Protein AF-A0A356ZYT0-F1 (afdb_monomer_lite)

Secondary structure (DSSP, 8-state):
---HHHHHHHHHHHHHHHHHHHHT-SSHHHHHHHHHHHHHHHHHHHHHHHHHHHHHS-HHHHHHHHHHHHHHHHHHHHHHHHHHHHHHHHH-GGGG-

Radius of gyration: 16.1 Å; chains: 1; bounding box: 30×33×44 Å

Sequence (97 aa):
MVGRKVLFLWGFVLFALGSALAGATPSGPWLIAFRCLQGVGGAALAGLGTPIITEAFPPAELGLALGINSIAWVLGSLVGPVAGGLLVSVWGWRSVF

pLDDT: mean 95.83, std 4.91, range [56.34, 98.19]

Foldseek 3Di:
DDDLVNLLVVLVVQLVVLLLQLLVDPDDVSNVVSVVSNVSSVCSNVVSVLVVLVVPDDPVCSVVSVVVVVVVVVCCVVVLVVVQVVQCVPPNNSRSD

Structure (mmCIF, N/CA/C/O backbone):
data_AF-A0A356ZYT0-F1
#
_entry.id   AF-A0A356ZYT0-F1
#
loop_
_atom_site.group_PDB
_atom_site.id
_atom_site.type_symbol
_atom_site.label_atom_id
_atom_site.label_alt_id
_atom_site.label_comp_id
_atom_site.label_asym_id
_atom_site.label_entity_id
_atom_site.label_seq_id
_atom_site.pdbx_PDB_ins_code
_atom_site.Cartn_x
_atom_site.Cartn_y
_atom_site.Cartn_z
_atom_site.occupancy
_atom_site.B_iso_or_equiv
_atom_site.auth_seq_id
_atom_site.auth_comp_id
_atom_site.auth_asym_id
_atom_site.auth_atom_id
_atom_site.pdbx_PDB_m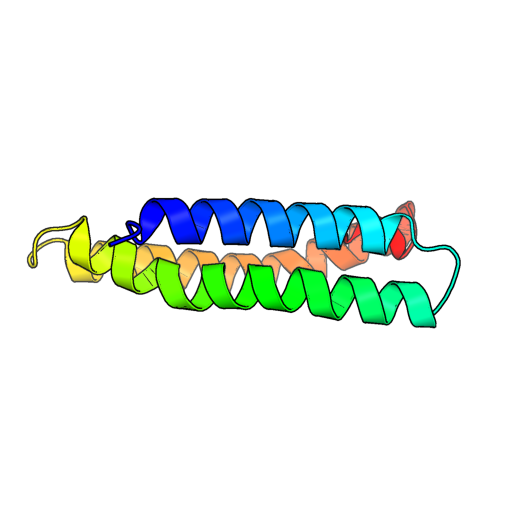odel_num
ATOM 1 N N . MET A 1 1 ? -12.658 19.751 9.740 1.00 56.34 1 MET A N 1
ATOM 2 C CA . MET A 1 1 ? -11.584 18.741 9.873 1.00 56.34 1 MET A CA 1
ATOM 3 C C . MET A 1 1 ? -11.819 17.681 8.809 1.00 56.34 1 MET A C 1
ATOM 5 O O . MET A 1 1 ? -12.933 17.181 8.733 1.00 56.34 1 MET A O 1
ATOM 9 N N . VAL A 1 2 ? -10.845 17.401 7.939 1.00 73.88 2 VAL A N 1
ATOM 10 C CA . VAL A 1 2 ? -10.991 16.334 6.932 1.00 73.88 2 VAL A CA 1
ATOM 11 C C . VAL A 1 2 ? -10.960 14.988 7.659 1.00 73.88 2 VAL A C 1
ATOM 13 O O . VAL A 1 2 ? -10.055 14.746 8.454 1.00 73.88 2 VAL A O 1
ATOM 16 N N . GLY A 1 3 ? -11.958 14.131 7.434 1.00 88.19 3 GLY A N 1
ATOM 17 C CA . GLY A 1 3 ? -12.038 12.828 8.098 1.00 88.19 3 GLY A CA 1
ATOM 18 C C . GLY A 1 3 ? -10.900 11.896 7.672 1.00 88.19 3 GLY A C 1
ATOM 19 O O . GLY A 1 3 ? -10.538 11.857 6.494 1.00 88.19 3 GLY A O 1
ATOM 20 N N . ARG A 1 4 ? -10.373 11.098 8.611 1.00 91.88 4 ARG A N 1
ATOM 21 C CA . ARG A 1 4 ? -9.269 10.146 8.367 1.00 91.88 4 ARG A CA 1
ATOM 22 C C . ARG A 1 4 ? -9.560 9.199 7.200 1.00 91.88 4 ARG A C 1
ATOM 24 O O . ARG A 1 4 ? -8.688 8.980 6.367 1.00 91.88 4 ARG A O 1
ATOM 31 N N . LYS A 1 5 ? -10.811 8.739 7.065 1.00 92.88 5 LYS A N 1
ATOM 32 C CA . LYS A 1 5 ? -11.278 7.940 5.918 1.00 92.88 5 LYS A CA 1
ATOM 33 C C . LYS A 1 5 ? -11.070 8.646 4.574 1.00 92.88 5 LYS A C 1
ATOM 35 O O . LYS A 1 5 ? -10.600 8.026 3.628 1.00 92.88 5 LYS A O 1
ATOM 40 N N . VAL A 1 6 ? -11.416 9.931 4.479 1.00 94.88 6 VAL A N 1
ATOM 41 C CA . VAL A 1 6 ? -11.274 10.705 3.235 1.00 94.88 6 VAL A CA 1
ATOM 42 C C . VAL A 1 6 ? -9.797 10.867 2.882 1.00 94.88 6 VAL A C 1
ATOM 44 O O . VAL A 1 6 ? -9.424 10.667 1.731 1.00 94.88 6 VAL A O 1
ATOM 47 N N . LEU A 1 7 ? -8.944 11.150 3.871 1.00 95.56 7 LEU A N 1
ATOM 48 C CA . LEU A 1 7 ? -7.494 11.233 3.668 1.00 95.56 7 LEU A CA 1
ATOM 49 C C . LEU A 1 7 ? -6.885 9.892 3.238 1.00 95.56 7 LEU A C 1
ATOM 51 O O . LEU A 1 7 ? -6.043 9.870 2.346 1.00 95.56 7 LEU A O 1
ATOM 55 N N . PHE A 1 8 ? -7.342 8.777 3.814 1.00 96.06 8 PHE A N 1
ATOM 56 C CA . PHE A 1 8 ? -6.908 7.439 3.411 1.00 96.06 8 PHE A CA 1
ATOM 57 C C . PHE A 1 8 ? -7.273 7.145 1.952 1.00 96.06 8 PHE A C 1
ATOM 59 O O . PHE A 1 8 ? -6.433 6.671 1.195 1.00 96.06 8 PHE A O 1
ATOM 66 N N . LEU A 1 9 ? -8.499 7.477 1.532 1.00 96.94 9 LEU A N 1
ATOM 67 C CA . LEU A 1 9 ? -8.943 7.286 0.148 1.00 96.94 9 LEU A CA 1
ATOM 68 C C . LEU A 1 9 ? -8.161 8.162 -0.838 1.00 96.94 9 LEU A C 1
ATOM 70 O O . LEU A 1 9 ? -7.775 7.680 -1.899 1.00 96.94 9 LEU A O 1
ATOM 74 N N . TRP A 1 10 ? -7.865 9.415 -0.486 1.00 97.25 10 TRP A N 1
ATOM 75 C CA . TRP A 1 10 ? -6.982 10.256 -1.299 1.00 97.25 10 TRP A CA 1
ATOM 76 C C . TRP A 1 10 ? -5.566 9.687 -1.392 1.00 97.25 10 TRP A C 1
ATOM 78 O O . TRP A 1 10 ? -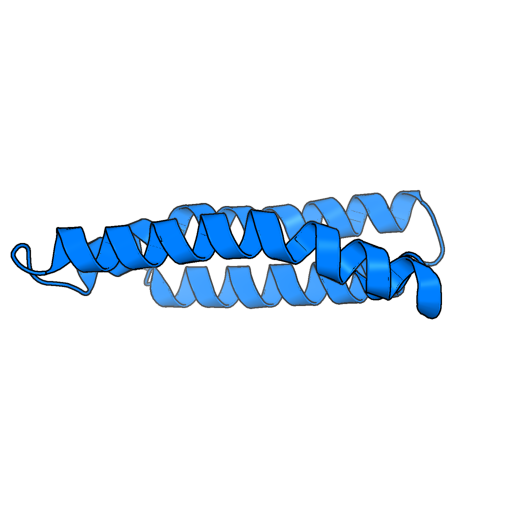4.999 9.646 -2.481 1.00 97.25 10 TRP A O 1
ATOM 88 N N . GLY A 1 11 ? -5.018 9.195 -0.277 1.00 97.38 11 GLY A N 1
ATOM 89 C CA . GLY A 1 11 ? -3.737 8.492 -0.252 1.00 97.38 11 GLY A CA 1
ATOM 90 C C . GLY A 1 11 ? -3.732 7.254 -1.148 1.00 97.38 11 GLY A C 1
ATOM 91 O O . GLY A 1 11 ? -2.785 7.046 -1.902 1.00 97.38 11 GLY A O 1
ATOM 92 N N . PHE A 1 12 ? -4.820 6.482 -1.132 1.00 97.69 12 PHE A N 1
ATOM 93 C CA . PHE A 1 12 ? -5.009 5.316 -1.992 1.00 97.69 12 PHE A CA 1
ATOM 94 C C . PHE A 1 12 ? -5.005 5.686 -3.476 1.00 97.69 12 PHE A C 1
ATOM 96 O O . PHE A 1 12 ? -4.273 5.085 -4.259 1.00 97.69 12 PHE A O 1
ATOM 103 N N . VAL A 1 13 ? -5.779 6.706 -3.860 1.00 98.06 13 VAL A N 1
ATOM 104 C CA . VAL A 1 13 ? -5.819 7.206 -5.242 1.00 98.06 13 VAL A CA 1
ATOM 105 C C . VAL A 1 13 ? -4.437 7.688 -5.677 1.00 98.06 13 VAL A C 1
ATOM 107 O O . VAL A 1 13 ? -3.982 7.342 -6.764 1.00 98.06 13 VAL A O 1
ATOM 110 N N . LEU A 1 14 ? -3.736 8.434 -4.820 1.00 97.88 14 LEU A N 1
ATOM 111 C CA . LEU A 1 14 ? -2.398 8.939 -5.119 1.00 97.88 14 LEU A CA 1
ATOM 112 C C . LEU A 1 14 ? -1.378 7.808 -5.290 1.00 97.88 14 LEU A C 1
ATOM 114 O O . LEU A 1 14 ? -0.572 7.842 -6.218 1.00 97.88 14 LEU A O 1
ATOM 118 N N . PHE A 1 15 ? -1.440 6.794 -4.423 1.00 98.19 15 PHE A N 1
ATOM 119 C CA . PHE A 1 15 ? -0.613 5.599 -4.526 1.00 98.19 15 PHE A CA 1
ATOM 120 C C . PHE A 1 15 ? -0.868 4.878 -5.853 1.00 98.19 15 PHE A C 1
ATOM 122 O O . PHE A 1 15 ? 0.078 4.646 -6.597 1.00 98.19 15 PHE A O 1
ATOM 129 N N . ALA A 1 16 ? -2.134 4.599 -6.184 1.00 97.88 16 ALA A N 1
ATOM 130 C CA . ALA A 1 16 ? -2.519 3.896 -7.407 1.00 97.88 16 ALA A CA 1
ATOM 131 C C . ALA A 1 16 ? -2.101 4.650 -8.680 1.00 97.88 16 ALA A C 1
ATOM 133 O O . ALA A 1 16 ? -1.546 4.051 -9.601 1.00 97.88 16 ALA A O 1
ATOM 134 N N . LEU A 1 17 ? -2.306 5.971 -8.718 1.00 97.88 17 LEU A N 1
ATOM 135 C CA . LEU A 1 17 ? -1.851 6.811 -9.828 1.00 97.88 17 LEU A CA 1
ATOM 136 C C . LEU A 1 17 ? -0.323 6.810 -9.942 1.00 97.88 17 LEU A C 1
ATOM 138 O O . LEU A 1 17 ? 0.209 6.663 -11.040 1.00 97.88 17 LEU A O 1
ATOM 142 N N . GLY A 1 18 ? 0.387 6.926 -8.817 1.00 97.62 18 GLY A N 1
ATOM 143 C CA . GLY A 1 18 ? 1.844 6.826 -8.780 1.00 97.62 18 GLY A CA 1
ATOM 144 C C . GLY A 1 18 ? 2.355 5.481 -9.303 1.00 97.62 18 GLY A C 1
ATOM 145 O O . GLY A 1 18 ? 3.326 5.461 -10.059 1.00 97.62 18 GLY A O 1
ATOM 146 N N . SER A 1 19 ? 1.687 4.371 -8.968 1.00 97.31 19 SER A N 1
ATOM 147 C CA . SER A 1 19 ? 2.017 3.042 -9.498 1.00 97.31 19 SER A CA 1
ATOM 148 C C . SER A 1 19 ? 1.817 2.972 -11.013 1.00 97.31 19 SER A C 1
ATOM 150 O O . SER A 1 19 ? 2.760 2.659 -11.738 1.00 97.31 19 SER A O 1
ATOM 152 N N . ALA A 1 20 ? 0.643 3.370 -11.510 1.00 97.31 20 ALA A N 1
ATOM 153 C CA . ALA A 1 20 ? 0.338 3.335 -12.939 1.00 97.31 20 ALA A CA 1
ATOM 154 C C . ALA A 1 20 ? 1.333 4.176 -13.763 1.00 97.31 20 ALA A C 1
ATOM 156 O O . ALA A 1 20 ? 1.845 3.728 -14.792 1.00 97.31 20 ALA A O 1
ATOM 157 N N . LEU A 1 21 ? 1.670 5.376 -13.278 1.00 96.88 21 LEU A N 1
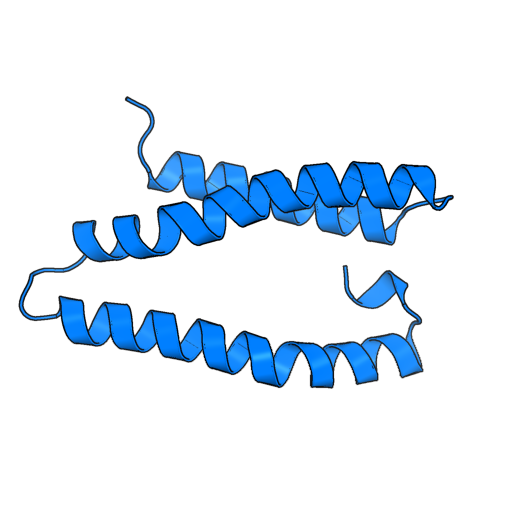ATOM 158 C CA . LEU A 1 21 ? 2.655 6.251 -13.918 1.00 96.88 21 LEU A CA 1
ATOM 159 C C . LEU A 1 21 ? 4.072 5.661 -13.872 1.00 96.88 21 LEU A C 1
ATOM 161 O O . LEU A 1 21 ? 4.811 5.754 -14.852 1.00 96.88 21 LEU A O 1
ATOM 165 N N . ALA A 1 22 ? 4.451 5.013 -12.768 1.00 96.69 22 ALA A N 1
ATOM 166 C CA . ALA A 1 22 ? 5.732 4.327 -12.658 1.00 96.69 22 ALA A CA 1
ATOM 167 C C . ALA A 1 22 ? 5.857 3.146 -13.637 1.00 96.69 22 ALA A C 1
ATOM 169 O O . ALA A 1 22 ? 6.925 2.966 -14.223 1.00 96.69 22 ALA A O 1
ATOM 170 N N . GLY A 1 23 ? 4.782 2.385 -13.868 1.00 95.00 23 GLY A N 1
ATOM 171 C CA . GLY A 1 23 ? 4.742 1.329 -14.887 1.00 95.00 23 GLY A CA 1
ATOM 172 C C . GLY A 1 23 ? 4.859 1.872 -16.316 1.00 95.00 23 GLY A C 1
ATOM 173 O O . GLY A 1 23 ? 5.564 1.298 -17.148 1.00 95.00 23 GLY A O 1
ATOM 174 N N . ALA A 1 24 ? 4.251 3.029 -16.584 1.00 95.12 24 ALA A N 1
ATOM 175 C CA . ALA A 1 24 ? 4.274 3.702 -17.886 1.00 95.12 24 ALA A CA 1
ATOM 176 C C . ALA A 1 24 ? 5.522 4.578 -18.131 1.00 95.12 24 ALA A C 1
ATOM 178 O O . ALA A 1 24 ? 5.598 5.284 -19.138 1.00 95.12 24 ALA A O 1
ATOM 179 N N . THR A 1 25 ? 6.507 4.567 -17.227 1.00 94.75 25 THR A N 1
ATOM 180 C CA . THR A 1 25 ? 7.623 5.517 -17.288 1.00 94.75 25 THR A CA 1
ATOM 181 C C . THR A 1 25 ? 8.529 5.327 -18.524 1.00 94.75 25 THR A C 1
ATOM 183 O O . THR A 1 25 ? 8.934 4.192 -18.840 1.00 94.75 25 THR A O 1
ATOM 186 N N . PRO A 1 26 ? 8.924 6.429 -19.198 1.00 89.62 26 PRO A N 1
ATOM 187 C CA . PRO A 1 26 ? 9.853 6.391 -20.324 1.00 89.62 26 PRO A CA 1
ATOM 188 C C . PRO A 1 26 ? 11.331 6.422 -19.899 1.00 89.62 26 PRO A C 1
ATOM 190 O O . PRO A 1 26 ? 12.190 6.021 -20.680 1.00 89.62 26 PRO A O 1
ATOM 193 N N . SER A 1 27 ? 11.661 6.897 -18.689 1.00 95.50 27 SER A N 1
ATOM 194 C CA . SER A 1 27 ? 13.054 7.033 -18.237 1.00 95.50 27 SER A CA 1
ATOM 195 C C . SER A 1 27 ? 13.223 6.911 -16.717 1.00 95.50 27 SER A C 1
ATOM 197 O O . SER A 1 27 ? 12.265 6.994 -15.945 1.00 95.50 27 SER A O 1
ATOM 199 N N . GLY A 1 28 ? 14.470 6.714 -16.276 1.00 94.81 28 GLY A N 1
ATOM 200 C CA . GLY A 1 28 ? 14.823 6.577 -14.858 1.00 94.81 28 GLY A CA 1
ATOM 201 C C . GLY A 1 28 ? 14.411 7.773 -13.984 1.00 94.81 28 GLY A C 1
ATOM 202 O O . GLY A 1 28 ? 13.771 7.558 -12.958 1.00 94.81 28 GLY A O 1
ATOM 203 N N . PRO A 1 29 ? 14.694 9.032 -14.373 1.00 96.75 29 PRO A N 1
ATOM 204 C CA . PRO A 1 29 ? 14.281 10.197 -13.586 1.00 96.75 29 PRO A CA 1
ATOM 205 C C . PRO A 1 29 ? 12.763 10.294 -13.372 1.00 96.75 29 PRO A C 1
ATOM 207 O O . PRO A 1 29 ? 12.317 10.576 -12.261 1.00 96.75 29 PRO A O 1
ATOM 210 N N . TRP A 1 30 ? 11.961 9.985 -14.398 1.00 96.88 30 TRP A N 1
ATOM 211 C CA . TRP A 1 30 ? 10.500 9.943 -14.276 1.00 96.88 30 TRP A CA 1
ATOM 212 C C . TRP A 1 30 ? 10.033 8.848 -13.317 1.00 96.88 30 TRP A C 1
ATOM 214 O O . TRP A 1 30 ? 9.137 9.082 -12.509 1.00 96.88 30 TRP A O 1
ATOM 224 N N . LEU A 1 31 ? 10.689 7.682 -13.329 1.00 96.62 31 LEU A N 1
ATOM 225 C CA . LEU A 1 31 ? 10.395 6.609 -12.378 1.00 96.62 31 LEU A CA 1
ATOM 226 C C . LEU A 1 31 ? 10.592 7.073 -10.928 1.00 96.62 31 LEU A C 1
ATOM 228 O O . LEU A 1 31 ? 9.751 6.792 -10.077 1.00 96.62 31 LEU A O 1
ATOM 232 N N . ILE A 1 32 ? 11.677 7.801 -10.648 1.00 97.06 32 ILE A N 1
ATOM 233 C CA . ILE A 1 32 ? 11.961 8.343 -9.311 1.00 97.06 32 ILE A CA 1
ATOM 234 C C . ILE A 1 32 ? 10.894 9.368 -8.909 1.00 97.06 32 ILE A C 1
ATOM 236 O O . ILE A 1 32 ? 10.372 9.301 -7.799 1.00 97.06 32 ILE A O 1
ATOM 240 N N . ALA A 1 33 ? 10.510 10.273 -9.814 1.00 96.94 33 ALA A N 1
ATOM 241 C CA . ALA A 1 33 ? 9.458 11.251 -9.538 1.00 96.94 33 ALA A CA 1
ATOM 242 C C . ALA A 1 33 ? 8.121 10.571 -9.181 1.00 96.94 33 ALA A C 1
ATOM 244 O O . ALA A 1 33 ? 7.476 10.930 -8.193 1.00 96.94 33 ALA A O 1
ATOM 245 N N . PHE A 1 34 ? 7.731 9.534 -9.927 1.00 97.50 34 PHE A N 1
ATOM 246 C CA . PHE A 1 34 ? 6.513 8.773 -9.644 1.00 97.50 34 PHE A CA 1
ATOM 247 C C . PHE A 1 34 ? 6.622 7.913 -8.379 1.00 97.50 34 PHE A C 1
ATOM 249 O O . PHE A 1 34 ? 5.634 7.775 -7.663 1.00 97.50 34 PHE A O 1
ATOM 256 N N . ARG A 1 35 ? 7.815 7.410 -8.028 1.00 96.25 35 ARG A N 1
ATOM 257 C CA . ARG A 1 35 ? 8.084 6.775 -6.722 1.00 96.25 35 ARG A CA 1
ATOM 258 C C . ARG A 1 35 ? 7.858 7.739 -5.565 1.00 96.25 35 ARG A C 1
ATOM 260 O O . ARG A 1 35 ? 7.266 7.339 -4.569 1.00 96.25 35 ARG A O 1
ATOM 267 N N . CYS A 1 36 ? 8.289 8.994 -5.688 1.00 97.50 36 CYS A N 1
ATOM 268 C CA . CYS A 1 36 ? 8.025 10.007 -4.667 1.00 97.50 36 CYS A CA 1
ATOM 269 C C . CYS A 1 36 ? 6.518 10.243 -4.508 1.00 97.50 36 CYS A C 1
ATOM 271 O O . CYS A 1 36 ? 6.015 10.226 -3.387 1.00 97.50 36 CYS A O 1
ATOM 273 N N . LEU A 1 37 ? 5.787 10.385 -5.620 1.00 96.31 37 LEU A N 1
ATOM 274 C CA . LEU A 1 37 ? 4.328 10.543 -5.610 1.00 96.31 37 LEU A CA 1
ATOM 275 C C . LEU A 1 37 ? 3.624 9.343 -4.955 1.00 96.31 37 LEU A C 1
ATOM 277 O O . LEU A 1 37 ? 2.802 9.508 -4.053 1.00 96.31 37 LEU A O 1
ATOM 281 N N . GLN A 1 38 ? 3.998 8.133 -5.372 1.00 97.81 38 GLN A N 1
ATOM 282 C CA . GLN A 1 38 ? 3.506 6.880 -4.808 1.00 97.81 38 GLN A CA 1
ATOM 283 C C . GLN A 1 38 ? 3.824 6.789 -3.308 1.00 97.81 38 GLN A C 1
ATOM 285 O O . GLN A 1 38 ? 2.963 6.397 -2.525 1.00 97.81 38 GLN A O 1
ATOM 290 N N . GLY A 1 39 ? 5.023 7.203 -2.889 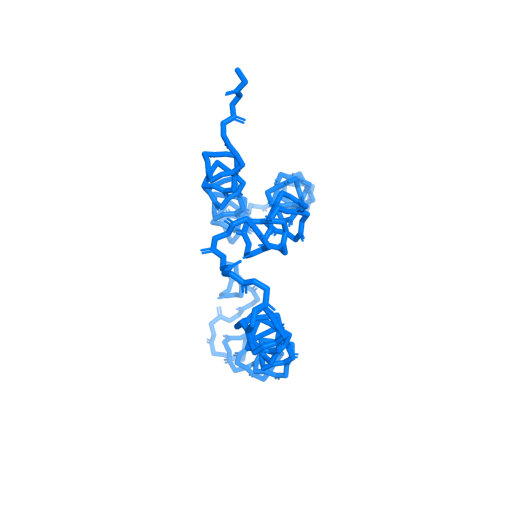1.00 97.75 39 GLY A N 1
ATOM 291 C CA . GLY A 1 39 ? 5.459 7.221 -1.494 1.00 97.75 39 GLY A CA 1
ATOM 292 C C . GLY A 1 39 ? 4.609 8.130 -0.607 1.00 97.75 39 GLY A C 1
ATOM 293 O O . GLY A 1 39 ? 4.270 7.736 0.505 1.00 97.75 39 GLY A O 1
ATOM 294 N N . VAL A 1 40 ? 4.183 9.296 -1.107 1.00 97.69 40 VAL A N 1
ATOM 295 C CA . VAL A 1 40 ? 3.243 10.175 -0.385 1.00 97.69 40 VAL A CA 1
ATOM 296 C C . VAL A 1 40 ? 1.907 9.464 -0.148 1.00 97.69 40 VAL A C 1
ATOM 298 O O . VAL A 1 40 ? 1.390 9.477 0.970 1.00 97.69 40 VAL A O 1
ATOM 301 N N . GLY A 1 41 ? 1.370 8.788 -1.169 1.00 97.44 41 GLY A N 1
ATOM 302 C CA . GLY A 1 41 ? 0.158 7.977 -1.027 1.00 97.44 41 GLY A CA 1
ATOM 303 C C . GLY A 1 41 ? 0.342 6.819 -0.041 1.00 97.44 41 GLY A C 1
ATOM 304 O O . GLY A 1 41 ? -0.475 6.627 0.858 1.00 97.44 41 GLY A O 1
ATOM 305 N N . GLY A 1 42 ? 1.461 6.101 -0.144 1.00 97.25 42 GLY A N 1
ATOM 306 C CA . GLY A 1 42 ? 1.807 4.984 0.737 1.00 97.25 42 GLY A CA 1
ATOM 307 C C . GLY A 1 42 ? 1.955 5.396 2.203 1.00 97.25 42 GLY A C 1
ATOM 308 O O . GLY A 1 42 ? 1.477 4.688 3.088 1.00 97.25 42 GLY A O 1
ATOM 309 N N . ALA A 1 43 ? 2.533 6.570 2.468 1.00 97.00 43 ALA A N 1
ATOM 310 C CA . ALA A 1 43 ? 2.640 7.122 3.816 1.00 97.00 43 ALA A CA 1
ATOM 311 C C . ALA A 1 43 ? 1.260 7.390 4.437 1.00 97.00 43 ALA A C 1
ATOM 313 O O . ALA A 1 43 ? 1.042 7.083 5.609 1.00 97.00 43 ALA A O 1
ATOM 314 N N . ALA A 1 44 ? 0.307 7.900 3.651 1.00 95.94 44 ALA A N 1
ATOM 315 C CA . ALA A 1 44 ? -1.066 8.091 4.113 1.00 95.94 44 ALA A CA 1
ATOM 316 C C . ALA A 1 44 ? -1.757 6.751 4.422 1.00 95.94 44 ALA A C 1
ATOM 318 O O . ALA A 1 44 ? -2.413 6.633 5.455 1.00 95.94 44 ALA A O 1
ATOM 319 N N . LEU A 1 45 ? -1.573 5.729 3.578 1.00 96.12 45 LEU A N 1
ATOM 320 C CA . LEU A 1 45 ? -2.139 4.393 3.804 1.00 96.12 45 LEU A CA 1
ATOM 321 C C . LEU A 1 45 ? -1.597 3.751 5.088 1.00 96.12 45 LEU A C 1
ATOM 323 O O . LEU A 1 45 ? -2.374 3.306 5.934 1.00 96.12 45 LEU A O 1
ATOM 327 N N . ALA A 1 46 ? -0.274 3.752 5.260 1.00 95.06 46 ALA A N 1
ATOM 328 C CA . ALA A 1 46 ? 0.378 3.182 6.436 1.00 95.06 46 ALA A CA 1
ATOM 329 C C . ALA A 1 46 ? 0.064 3.973 7.719 1.00 95.06 46 ALA A C 1
ATOM 331 O O . ALA A 1 46 ? -0.161 3.380 8.773 1.00 95.06 46 ALA A O 1
ATOM 332 N N . GLY A 1 47 ? 0.010 5.306 7.632 1.00 94.75 47 GLY A N 1
ATOM 333 C CA . GLY A 1 47 ? -0.213 6.182 8.782 1.00 94.75 47 GLY A CA 1
ATOM 334 C C . GLY A 1 47 ? -1.668 6.268 9.247 1.00 94.75 47 GLY A C 1
ATOM 335 O O . GLY A 1 47 ? -1.909 6.494 10.430 1.00 94.75 47 GLY A O 1
ATOM 336 N N . LEU A 1 48 ? -2.644 6.091 8.349 1.00 95.88 48 LEU A N 1
ATOM 337 C CA . LEU A 1 48 ? -4.070 6.255 8.665 1.00 95.88 48 LEU A CA 1
ATOM 338 C C . LEU A 1 48 ? -4.822 4.930 8.841 1.00 95.88 48 LEU A C 1
ATOM 340 O O . LEU A 1 48 ? -5.874 4.938 9.476 1.00 95.88 48 LEU A O 1
ATOM 344 N N . GLY A 1 49 ? -4.294 3.803 8.352 1.00 94.19 49 GLY A N 1
ATOM 345 C CA . GLY A 1 49 ? -4.949 2.493 8.463 1.00 94.19 49 GLY A CA 1
ATOM 346 C C . GLY A 1 49 ? -5.235 2.079 9.911 1.00 94.19 49 GLY A C 1
ATOM 347 O O . GLY A 1 49 ? -6.391 1.877 10.283 1.00 94.19 49 GLY A O 1
ATOM 348 N N . THR A 1 50 ? -4.198 2.020 10.753 1.00 95.44 50 THR A N 1
ATOM 349 C CA . THR A 1 50 ? -4.340 1.650 12.173 1.00 95.44 50 THR A CA 1
ATOM 350 C C . THR A 1 50 ? -5.260 2.609 12.942 1.00 95.44 50 THR A C 1
ATOM 352 O O . THR A 1 50 ? -6.177 2.122 13.605 1.00 95.44 50 THR A O 1
ATOM 355 N N . PRO A 1 51 ? -5.114 3.947 12.834 1.00 95.69 51 PRO A N 1
ATOM 356 C CA . PRO A 1 51 ? -6.028 4.871 13.502 1.00 95.69 51 PRO A CA 1
ATOM 357 C C . PRO A 1 51 ? -7.499 4.722 13.089 1.00 95.69 51 PRO A C 1
ATOM 359 O O . PRO A 1 51 ? -8.379 4.798 13.944 1.00 95.69 51 PRO A O 1
ATOM 362 N N . ILE A 1 52 ? -7.782 4.467 11.806 1.00 96.00 52 ILE A N 1
ATOM 363 C CA . ILE A 1 52 ? -9.156 4.221 11.337 1.00 96.00 52 ILE A CA 1
ATOM 364 C C . ILE A 1 52 ? -9.737 2.970 12.004 1.00 96.00 52 ILE A C 1
ATOM 366 O O . ILE A 1 52 ? -10.882 2.995 12.444 1.00 96.00 52 ILE A O 1
ATOM 370 N N . ILE A 1 53 ? -8.952 1.895 12.130 1.00 96.31 53 ILE A N 1
ATOM 371 C CA . ILE A 1 53 ? -9.391 0.669 12.813 1.00 96.31 53 ILE A CA 1
ATOM 372 C C . ILE A 1 53 ? -9.688 0.950 14.290 1.00 96.31 53 ILE A C 1
ATOM 374 O O . ILE A 1 53 ? -10.727 0.531 14.791 1.00 96.31 53 ILE A O 1
ATOM 378 N N . THR A 1 54 ? -8.822 1.703 14.978 1.00 95.94 54 THR A N 1
ATOM 379 C CA . THR A 1 54 ? -9.026 2.028 16.401 1.00 95.94 54 THR A CA 1
ATOM 380 C C . THR A 1 54 ? -10.270 2.872 16.666 1.00 95.94 54 THR A C 1
ATOM 382 O O . THR A 1 54 ? -10.837 2.784 17.747 1.00 95.94 54 THR A O 1
ATOM 385 N N . GLU A 1 55 ? -10.702 3.678 15.693 1.00 94.88 55 GLU A N 1
ATOM 386 C CA . GLU A 1 55 ? -11.934 4.471 15.786 1.00 94.88 55 GLU A CA 1
ATOM 387 C C . GLU A 1 55 ? -13.184 3.675 15.390 1.00 94.88 55 GLU A C 1
ATOM 389 O O . GLU A 1 55 ? -14.282 3.997 15.839 1.00 94.88 55 GLU A O 1
ATOM 394 N N . ALA A 1 56 ? -13.035 2.668 14.527 1.00 95.50 56 ALA A N 1
ATOM 395 C CA . ALA A 1 56 ? -14.152 1.919 13.961 1.00 95.50 56 ALA A CA 1
ATOM 396 C C . ALA A 1 56 ? -14.650 0.774 14.857 1.00 95.50 56 ALA A C 1
ATOM 398 O O . ALA A 1 56 ? -15.809 0.384 14.732 1.00 95.50 56 ALA A O 1
ATOM 399 N N . PHE A 1 57 ? -13.797 0.231 15.732 1.00 96.44 57 PHE A N 1
ATOM 400 C CA . PHE A 1 57 ? -14.112 -0.948 16.542 1.00 96.44 57 PHE A CA 1
ATOM 401 C C . PHE A 1 57 ? -14.200 -0.633 18.040 1.00 96.44 57 PHE A C 1
ATOM 403 O O . PHE A 1 57 ? -13.409 0.161 18.556 1.00 96.44 57 PHE A O 1
ATOM 410 N N . PRO A 1 58 ? -15.118 -1.288 18.776 1.00 97.06 58 PRO A N 1
ATOM 411 C CA . PRO A 1 58 ? -15.173 -1.176 20.226 1.00 97.06 58 PRO A CA 1
ATOM 412 C C . PRO A 1 58 ? -13.940 -1.833 20.884 1.00 97.06 58 PRO A C 1
ATOM 414 O O . PRO A 1 58 ? -13.346 -2.752 20.310 1.00 97.06 58 PRO A O 1
ATOM 417 N N . PRO A 1 59 ? -13.577 -1.450 22.127 1.00 95.94 59 PRO A N 1
ATOM 418 C CA . PRO A 1 59 ? -12.377 -1.960 22.802 1.00 95.94 59 PRO A CA 1
ATOM 419 C C . PRO A 1 59 ? -12.290 -3.491 22.906 1.00 95.94 59 PRO A C 1
ATOM 421 O O . PRO A 1 59 ? -11.195 -4.042 22.850 1.00 95.94 59 PRO A O 1
ATOM 424 N N . ALA A 1 60 ? -13.432 -4.178 23.025 1.00 97.75 60 ALA A N 1
ATOM 425 C CA . ALA A 1 60 ? -13.497 -5.638 23.130 1.00 97.75 60 ALA A CA 1
ATOM 426 C C . ALA A 1 60 ? -13.060 -6.366 21.844 1.00 97.75 60 ALA A C 1
ATOM 428 O O . ALA A 1 60 ? -12.548 -7.480 21.911 1.00 97.75 60 ALA A O 1
ATOM 429 N N . GLU A 1 61 ? -13.235 -5.737 20.680 1.00 97.50 61 GLU A N 1
ATOM 430 C CA . GLU A 1 61 ? -12.923 -6.320 19.366 1.00 97.50 61 GLU A CA 1
ATOM 431 C C . GLU A 1 61 ? -11.622 -5.764 18.777 1.00 97.50 61 GLU A C 1
ATOM 433 O O . GLU A 1 61 ? -11.072 -6.314 17.820 1.00 97.50 61 GLU A O 1
ATOM 438 N N . LEU A 1 62 ? -11.093 -4.688 19.367 1.00 97.25 62 LEU A N 1
ATOM 439 C CA . LEU A 1 62 ? -9.957 -3.949 18.833 1.00 97.25 62 LEU A CA 1
ATOM 440 C C . LEU A 1 62 ? -8.703 -4.817 18.664 1.00 97.25 62 LEU A C 1
ATOM 442 O O . LEU A 1 62 ? -8.013 -4.713 17.651 1.00 97.25 62 LEU A O 1
ATOM 446 N N . GLY A 1 63 ? -8.422 -5.700 19.627 1.00 97.69 63 GLY A N 1
ATOM 447 C CA . GLY A 1 63 ? -7.281 -6.616 19.544 1.00 97.69 63 GLY A CA 1
ATOM 448 C C . GLY A 1 63 ? -7.362 -7.542 18.327 1.00 97.69 63 GLY A C 1
ATOM 449 O O . GLY A 1 63 ? -6.379 -7.701 17.604 1.00 97.69 63 GLY A O 1
ATOM 450 N N . LEU A 1 64 ? -8.550 -8.092 18.050 1.00 98.00 64 LEU A N 1
ATOM 451 C CA . LEU A 1 64 ? -8.788 -8.937 16.879 1.00 98.00 64 LEU A CA 1
ATOM 452 C C . LEU A 1 64 ? -8.671 -8.128 15.582 1.00 98.00 64 LEU A C 1
ATOM 454 O O . LEU A 1 64 ? -7.993 -8.562 14.653 1.00 98.00 64 LEU A O 1
ATOM 458 N N . ALA A 1 65 ? -9.272 -6.938 15.531 1.00 98.00 65 ALA A N 1
ATOM 459 C CA . ALA A 1 65 ? -9.231 -6.074 14.354 1.00 98.00 65 ALA A CA 1
ATOM 460 C C . ALA A 1 65 ? -7.790 -5.666 13.979 1.00 98.00 65 ALA A C 1
ATOM 462 O O . ALA A 1 65 ? -7.390 -5.759 12.815 1.00 98.00 65 ALA A O 1
ATOM 463 N N . LEU A 1 66 ? -6.972 -5.283 14.966 1.00 97.69 66 LEU A N 1
ATOM 464 C CA . LEU A 1 66 ? -5.553 -4.970 14.764 1.00 97.69 66 LEU A CA 1
ATOM 465 C C . LEU A 1 66 ? -4.719 -6.209 14.405 1.00 97.69 66 LEU A C 1
ATOM 467 O O . LEU A 1 66 ? -3.790 -6.112 13.596 1.00 97.69 66 LEU A O 1
ATOM 471 N N . GLY A 1 67 ? -5.065 -7.371 14.965 1.00 97.81 67 GLY A N 1
ATOM 472 C CA . GLY A 1 67 ? -4.459 -8.655 14.617 1.00 97.81 67 GLY A CA 1
ATOM 473 C C . GLY A 1 67 ? -4.682 -9.016 13.148 1.00 97.81 67 GLY A C 1
ATOM 474 O O . GLY A 1 67 ? -3.722 -9.305 12.437 1.00 97.81 67 GLY A O 1
ATOM 475 N N . ILE A 1 68 ? -5.922 -8.911 12.660 1.00 97.88 68 ILE A N 1
ATOM 476 C CA . ILE A 1 68 ? -6.272 -9.152 11.250 1.00 97.88 68 ILE A CA 1
ATOM 477 C C . ILE A 1 68 ? -5.507 -8.195 10.330 1.00 97.88 68 ILE A C 1
ATOM 479 O O . ILE A 1 68 ? -4.924 -8.631 9.337 1.00 97.88 68 ILE A O 1
ATOM 483 N N . ASN A 1 69 ? -5.449 -6.906 10.677 1.00 96.31 69 ASN A N 1
ATOM 484 C CA . ASN A 1 69 ? -4.673 -5.929 9.914 1.00 96.31 69 ASN A CA 1
ATOM 485 C C . ASN A 1 69 ? -3.183 -6.306 9.855 1.00 96.31 69 ASN A C 1
ATOM 487 O O . ASN A 1 69 ? -2.580 -6.276 8.786 1.00 96.31 69 ASN A O 1
ATOM 491 N N . SER A 1 70 ? -2.595 -6.728 10.976 1.00 96.88 70 SER A N 1
ATOM 492 C CA . SER A 1 70 ? -1.195 -7.175 11.032 1.00 96.88 70 SER A CA 1
ATOM 493 C C . SER A 1 70 ? -0.943 -8.417 10.170 1.00 96.88 70 SER A C 1
ATOM 495 O O . SER A 1 70 ? 0.047 -8.472 9.441 1.00 96.88 70 SER A O 1
ATOM 497 N N . ILE A 1 71 ? -1.858 -9.391 10.193 1.00 97.94 71 ILE A N 1
ATOM 498 C CA . ILE A 1 71 ? -1.784 -10.584 9.339 1.00 97.94 71 ILE A CA 1
ATOM 499 C C . ILE A 1 71 ? -1.827 -10.187 7.861 1.00 97.94 71 ILE A C 1
ATOM 501 O O . ILE A 1 71 ? -1.036 -10.706 7.076 1.00 97.94 71 ILE A O 1
ATOM 505 N N . ALA A 1 72 ? -2.685 -9.239 7.474 1.00 96.50 72 ALA A N 1
ATOM 506 C CA . ALA A 1 72 ? -2.750 -8.753 6.098 1.00 96.50 72 ALA A CA 1
ATOM 507 C C . ALA A 1 72 ? -1.413 -8.142 5.631 1.00 96.50 72 ALA A C 1
ATOM 509 O O . ALA A 1 72 ? -0.962 -8.441 4.525 1.00 96.50 72 ALA A O 1
ATOM 510 N N . TRP A 1 73 ? -0.735 -7.360 6.481 1.00 96.00 73 TRP A N 1
ATOM 511 C CA . TRP A 1 73 ? 0.601 -6.818 6.187 1.00 96.00 73 TRP A CA 1
ATOM 512 C C . TRP A 1 73 ? 1.656 -7.910 5.992 1.00 96.00 73 TRP A C 1
ATOM 514 O O . TRP A 1 73 ? 2.442 -7.855 5.042 1.00 96.00 73 TRP A O 1
ATOM 524 N N . VAL A 1 74 ? 1.669 -8.917 6.869 1.00 97.69 74 VAL A N 1
ATOM 525 C CA . VAL A 1 74 ? 2.608 -10.044 6.778 1.00 97.69 74 VAL A CA 1
ATOM 526 C C . VAL A 1 74 ? 2.348 -10.859 5.515 1.00 97.69 74 VAL A C 1
ATOM 528 O O . VAL A 1 74 ? 3.279 -11.124 4.757 1.00 97.69 74 VAL A O 1
ATOM 531 N N . LEU A 1 75 ? 1.088 -11.205 5.244 1.00 98.00 75 LEU A N 1
ATOM 532 C CA . LEU A 1 75 ? 0.711 -11.935 4.035 1.00 98.00 75 LEU A CA 1
ATOM 533 C C . LEU A 1 75 ? 1.097 -11.160 2.778 1.00 98.00 75 LEU A C 1
ATOM 535 O O . LEU A 1 75 ? 1.713 -11.735 1.887 1.00 98.00 75 LEU A O 1
ATOM 539 N N . GLY A 1 76 ? 0.814 -9.857 2.720 1.00 96.38 76 GLY A N 1
ATOM 540 C CA . GLY A 1 76 ? 1.236 -9.012 1.605 1.00 96.38 76 GLY A CA 1
ATOM 541 C C . GLY A 1 76 ? 2.757 -8.994 1.417 1.00 96.38 76 GLY A C 1
ATOM 542 O O . GLY A 1 76 ? 3.233 -9.091 0.290 1.00 96.38 76 GLY A O 1
ATOM 543 N N . SER A 1 77 ? 3.525 -8.955 2.510 1.00 96.25 77 SER A N 1
ATOM 544 C CA . SER A 1 77 ? 4.997 -8.951 2.466 1.00 96.25 77 SER A CA 1
ATOM 545 C C . SER A 1 77 ? 5.594 -10.287 2.017 1.00 96.25 77 SER A C 1
ATOM 547 O O . SER A 1 77 ? 6.675 -10.305 1.437 1.00 96.25 77 SER A O 1
ATOM 549 N N . LEU A 1 78 ? 4.901 -11.402 2.267 1.00 97.06 78 LEU A N 1
ATOM 550 C CA . LEU A 1 78 ? 5.322 -12.736 1.833 1.00 97.06 78 LEU A CA 1
ATOM 551 C C . LEU A 1 78 ? 4.889 -13.030 0.393 1.00 97.06 78 LEU A C 1
ATOM 553 O O . LEU A 1 78 ? 5.688 -13.482 -0.425 1.00 97.06 78 LEU A O 1
ATOM 557 N N . VAL A 1 79 ? 3.622 -12.762 0.074 1.00 97.69 79 VAL A N 1
ATOM 558 C CA . VAL A 1 79 ? 3.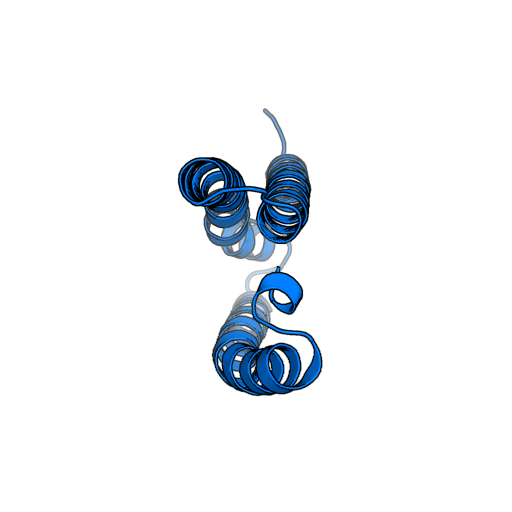031 -13.048 -1.239 1.00 97.69 79 VAL A CA 1
ATOM 559 C C . VAL A 1 79 ? 3.538 -12.064 -2.291 1.00 97.69 79 VAL A C 1
ATOM 561 O O . VAL A 1 79 ? 3.768 -12.464 -3.430 1.00 97.69 79 VAL A O 1
ATOM 564 N N . GLY A 1 80 ? 3.764 -10.801 -1.921 1.00 96.62 80 GLY A N 1
ATOM 565 C CA . GLY A 1 80 ? 4.191 -9.734 -2.827 1.00 96.62 80 GLY A CA 1
ATOM 566 C C . GLY A 1 80 ? 5.455 -10.071 -3.627 1.00 96.62 80 GLY A C 1
ATOM 567 O O . GLY A 1 80 ? 5.392 -10.042 -4.853 1.00 96.62 80 GLY A O 1
ATOM 568 N N . PRO A 1 81 ? 6.585 -10.441 -2.994 1.00 96.94 81 PRO A N 1
ATOM 569 C CA . PRO A 1 81 ? 7.806 -10.815 -3.709 1.00 96.94 81 PRO A CA 1
ATOM 570 C C . PRO A 1 81 ? 7.654 -12.063 -4.584 1.00 96.94 81 PRO A C 1
ATOM 572 O O . PRO A 1 81 ? 8.211 -12.107 -5.678 1.00 96.94 81 PRO A O 1
ATOM 575 N N . VAL A 1 82 ? 6.886 -13.063 -4.137 1.00 97.69 82 VAL A N 1
ATOM 576 C CA . VAL A 1 82 ? 6.657 -14.301 -4.902 1.00 97.69 82 VAL A CA 1
ATOM 577 C C . VAL A 1 82 ? 5.828 -14.014 -6.153 1.00 97.69 82 VAL A C 1
ATOM 579 O O . VAL A 1 82 ? 6.243 -14.348 -7.262 1.00 97.69 82 VAL A O 1
ATOM 582 N N . ALA A 1 83 ? 4.686 -13.344 -5.991 1.00 97.69 83 ALA A N 1
ATOM 583 C CA . ALA A 1 83 ? 3.842 -12.930 -7.105 1.00 97.69 83 ALA A CA 1
ATOM 584 C C . ALA A 1 83 ? 4.593 -11.964 -8.031 1.00 97.69 83 ALA A C 1
ATOM 586 O O . ALA A 1 83 ? 4.591 -12.148 -9.242 1.00 97.69 83 ALA A O 1
ATOM 587 N N . GLY A 1 84 ? 5.309 -10.989 -7.468 1.00 97.12 84 GLY A N 1
ATOM 588 C CA . GLY A 1 84 ? 6.126 -10.040 -8.217 1.00 97.12 84 GLY A CA 1
ATOM 589 C C . GLY A 1 84 ? 7.206 -10.727 -9.048 1.00 97.12 84 GLY A C 1
ATOM 590 O O . GLY A 1 84 ? 7.348 -10.423 -10.226 1.00 97.12 84 GLY A O 1
ATOM 591 N N . GLY A 1 85 ? 7.917 -11.708 -8.489 1.00 97.75 85 GLY A N 1
ATOM 592 C CA . GLY A 1 85 ? 8.913 -12.487 -9.226 1.00 97.75 85 GLY A CA 1
ATOM 593 C C . GLY A 1 85 ? 8.324 -13.217 -10.437 1.00 97.75 85 GLY A C 1
ATOM 594 O O . GLY A 1 85 ? 8.923 -13.198 -11.512 1.00 97.75 85 GLY A O 1
ATOM 595 N N . LEU A 1 86 ? 7.128 -13.797 -10.289 1.00 98.12 86 LEU A N 1
ATOM 596 C CA . LEU A 1 86 ? 6.394 -14.431 -11.391 1.00 98.12 86 LEU A CA 1
ATOM 597 C C . LEU A 1 86 ? 5.925 -13.414 -12.442 1.00 98.12 86 LEU A C 1
ATOM 599 O O . LEU A 1 86 ? 6.030 -13.668 -13.638 1.00 98.12 86 LEU A O 1
ATOM 603 N N . LEU A 1 87 ? 5.439 -12.247 -12.016 1.00 97.88 87 LEU A N 1
ATOM 604 C CA . LEU A 1 87 ? 5.034 -11.177 -12.930 1.00 97.88 87 LEU A CA 1
ATOM 605 C C . LEU A 1 87 ? 6.224 -10.680 -13.761 1.00 97.88 87 LEU A C 1
ATOM 607 O O . LEU A 1 87 ? 6.132 -10.570 -14.984 1.00 97.88 87 LEU A O 1
ATOM 611 N N . VAL A 1 88 ? 7.368 -10.446 -13.111 1.00 98.06 88 VAL A N 1
ATOM 612 C CA . VAL A 1 88 ? 8.586 -9.981 -13.781 1.00 98.06 88 VAL A CA 1
ATOM 613 C C . VAL A 1 88 ? 9.136 -11.021 -14.753 1.00 98.06 88 VAL A C 1
ATOM 615 O O . VAL A 1 88 ? 9.617 -10.632 -15.818 1.00 98.06 88 VAL A O 1
ATOM 618 N N . SER A 1 89 ? 9.057 -12.317 -14.437 1.00 97.75 89 SER A N 1
ATOM 619 C CA . SER A 1 89 ? 9.587 -13.363 -15.320 1.00 97.75 89 SER A CA 1
ATOM 620 C C . SER A 1 89 ? 8.797 -13.517 -16.624 1.00 97.75 89 SER A C 1
ATOM 622 O O . SER A 1 89 ? 9.385 -13.887 -17.638 1.00 97.75 89 SER A O 1
ATOM 624 N N . VAL A 1 90 ? 7.497 -13.196 -16.623 1.00 97.81 90 VAL A N 1
ATOM 625 C CA . VAL A 1 90 ? 6.614 -13.335 -17.796 1.00 97.81 90 VAL A CA 1
ATOM 626 C C . VAL A 1 90 ? 6.421 -12.012 -18.542 1.00 97.81 90 VAL A C 1
ATOM 628 O O . VAL A 1 90 ? 6.496 -11.978 -19.769 1.00 97.81 90 VAL A O 1
ATOM 631 N N . TRP A 1 91 ? 6.182 -10.914 -17.820 1.00 97.00 91 TRP A N 1
ATOM 632 C CA . TRP A 1 91 ? 5.783 -9.615 -18.386 1.00 97.00 91 TRP A CA 1
ATOM 633 C C . TRP A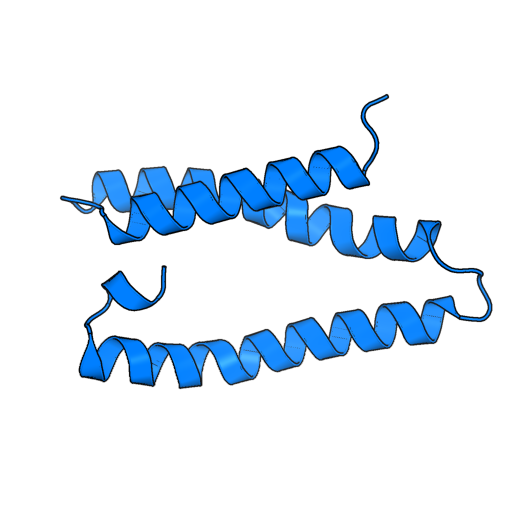 1 91 ? 6.811 -8.497 -18.166 1.00 97.00 91 TRP A C 1
ATOM 635 O O . TRP A 1 91 ? 6.591 -7.350 -18.563 1.00 97.00 91 TRP A O 1
ATOM 645 N N . GLY A 1 92 ? 7.956 -8.813 -17.558 1.00 96.00 92 GLY A N 1
ATOM 646 C CA . GLY A 1 92 ? 9.018 -7.856 -17.271 1.00 96.00 92 GLY A CA 1
ATOM 647 C C . GLY A 1 92 ? 8.718 -6.949 -16.075 1.00 96.00 92 GLY A C 1
ATOM 648 O O . GLY A 1 92 ? 7.630 -6.945 -15.503 1.00 96.00 92 GLY A O 1
ATOM 649 N N . TRP A 1 93 ? 9.704 -6.139 -15.688 1.00 95.31 93 TRP A N 1
ATOM 650 C CA . TRP A 1 93 ? 9.697 -5.356 -14.442 1.00 95.31 93 TRP A CA 1
ATOM 651 C C . TRP A 1 93 ? 8.588 -4.298 -14.329 1.00 95.31 93 TRP A C 1
ATOM 653 O O . TRP A 1 93 ? 8.316 -3.823 -13.234 1.00 95.31 93 TRP A O 1
ATOM 663 N N . ARG A 1 94 ? 7.946 -3.900 -15.433 1.00 95.50 94 ARG A N 1
ATOM 664 C CA . ARG A 1 94 ? 6.858 -2.908 -15.400 1.00 95.50 94 ARG A CA 1
ATOM 665 C C . ARG A 1 94 ? 5.564 -3.459 -14.805 1.00 95.50 94 ARG A C 1
ATOM 667 O O . ARG A 1 94 ? 4.747 -2.678 -14.345 1.00 95.50 94 ARG A O 1
ATOM 674 N N . SER A 1 95 ? 5.402 -4.780 -14.804 1.00 95.56 95 SER A N 1
ATOM 675 C CA . SER A 1 95 ? 4.190 -5.476 -14.357 1.00 95.56 95 SER A CA 1
ATOM 676 C C . SER A 1 95 ? 3.942 -5.437 -12.845 1.00 95.56 95 SER A C 1
ATOM 678 O O . SER A 1 95 ? 2.854 -5.793 -12.406 1.00 95.56 95 SER A O 1
ATOM 680 N N . VAL A 1 96 ? 4.930 -5.028 -12.042 1.00 95.56 96 VAL A N 1
ATOM 681 C CA . VAL A 1 96 ? 4.809 -4.964 -10.572 1.00 95.56 96 VAL A CA 1
ATOM 682 C C . VAL A 1 96 ? 4.335 -3.602 -10.054 1.00 95.56 96 VAL A C 1
ATOM 684 O O . VAL A 1 96 ? 4.388 -3.355 -8.848 1.00 95.56 96 VAL A O 1
ATOM 687 N N . PHE A 1 97 ? 3.906 -2.710 -10.948 1.00 93.19 97 PHE A N 1
ATOM 688 C CA . PHE A 1 97 ? 3.339 -1.402 -10.618 1.00 93.19 97 PHE A CA 1
ATOM 689 C C . PHE A 1 97 ? 1.891 -1.325 -11.074 1.00 93.19 97 PHE A C 1
ATOM 691 O O . PHE A 1 97 ? 1.088 -0.756 -10.305 1.00 93.19 97 PHE A O 1
#